Protein AF-R6C7K3-F1 (afdb_monomer_lite)

Secondary structure (DSSP, 8-state):
-EEES-S----HHHHHH-HHHHHHHHTTTTTHHHHTTEEEEEEE---TT-SS--EEEEEEE----SS-SS---

Radius of gyration: 18.02 Å; chains: 1; bounding box: 46×22×53 Å

pLDDT: mean 76.53, std 14.0, range [39.12, 94.69]

Sequence (73 aa):
MIMPTAGGSFTRDEVREDPIKTNSKMGLYTNHCNLLDLAAVAIPEDTSDRTRPFGITVFGRFLCGKHLHGRAL

Structure (mmCIF, N/CA/C/O backbone):
data_AF-R6C7K3-F1
#
_entry.id   AF-R6C7K3-F1
#
loop_
_atom_site.group_PDB
_atom_site.id
_atom_site.type_symbol
_atom_site.label_atom_id
_atom_site.label_alt_id
_atom_site.label_comp_id
_atom_site.label_asym_id
_atom_site.label_entity_id
_atom_site.label_seq_id
_atom_site.pdbx_PDB_ins_code
_atom_site.Cartn_x
_atom_site.Cartn_y
_atom_site.Cartn_z
_atom_site.occupancy
_atom_site.B_iso_or_equiv
_atom_site.auth_seq_id
_atom_site.auth_comp_id
_atom_site.auth_asym_id
_atom_site.auth_atom_id
_atom_site.pdbx_PDB_model_num
ATOM 1 N N . MET A 1 1 ? 12.110 2.033 -11.218 1.00 83.81 1 MET A N 1
ATOM 2 C CA . MET A 1 1 ? 11.151 2.995 -10.628 1.00 83.81 1 MET A CA 1
ATOM 3 C C . MET A 1 1 ? 10.960 2.620 -9.169 1.00 83.81 1 MET A C 1
ATOM 5 O O . MET A 1 1 ? 10.950 1.432 -8.884 1.00 83.81 1 MET A O 1
ATOM 9 N N . ILE A 1 2 ? 10.867 3.584 -8.255 1.00 84.81 2 ILE A N 1
ATOM 10 C CA . ILE A 1 2 ? 10.691 3.324 -6.817 1.00 84.81 2 ILE A CA 1
ATOM 11 C C . ILE A 1 2 ? 9.426 4.049 -6.372 1.00 84.81 2 ILE A C 1
ATOM 13 O O . ILE A 1 2 ? 9.286 5.235 -6.661 1.00 84.81 2 ILE A O 1
ATOM 17 N N . MET A 1 3 ? 8.517 3.340 -5.706 1.00 85.19 3 MET A N 1
ATOM 18 C CA . MET A 1 3 ? 7.267 3.896 -5.178 1.00 85.19 3 MET A CA 1
ATOM 19 C C . MET A 1 3 ? 7.020 3.378 -3.754 1.00 85.19 3 MET A C 1
ATOM 21 O O . MET A 1 3 ? 7.563 2.332 -3.390 1.00 85.19 3 MET A O 1
ATOM 25 N N . PRO A 1 4 ? 6.172 4.038 -2.949 1.00 84.38 4 PRO A N 1
ATOM 26 C CA . PRO A 1 4 ? 5.649 3.443 -1.721 1.00 84.38 4 PRO A CA 1
ATOM 27 C C . PRO A 1 4 ? 4.897 2.137 -2.018 1.00 84.38 4 PRO A C 1
ATOM 29 O O . PRO A 1 4 ? 4.116 2.083 -2.969 1.00 84.38 4 PRO A O 1
ATOM 32 N N . THR A 1 5 ? 5.089 1.100 -1.195 1.00 80.56 5 THR A N 1
ATOM 33 C CA . THR A 1 5 ? 4.353 -0.176 -1.337 1.00 80.56 5 THR A CA 1
ATOM 34 C C . THR A 1 5 ? 2.856 0.008 -1.088 1.00 80.56 5 THR A C 1
ATOM 36 O O . THR A 1 5 ? 2.029 -0.616 -1.747 1.00 80.56 5 THR A O 1
ATOM 39 N N . ALA A 1 6 ? 2.504 0.900 -0.163 1.00 80.81 6 ALA A N 1
ATOM 40 C CA . ALA A 1 6 ? 1.140 1.337 0.091 1.00 80.81 6 ALA A CA 1
ATOM 41 C C . ALA A 1 6 ? 1.141 2.832 0.436 1.00 80.81 6 ALA A C 1
ATOM 43 O O . ALA A 1 6 ? 2.067 3.327 1.077 1.00 80.81 6 ALA A O 1
ATOM 44 N N . GLY A 1 7 ? 0.088 3.552 0.038 1.00 71.06 7 GLY A N 1
ATOM 45 C CA . GLY A 1 7 ? -0.084 4.976 0.367 1.00 71.06 7 GLY A CA 1
ATOM 46 C C . GLY A 1 7 ? -0.482 5.252 1.825 1.00 71.06 7 GLY A C 1
ATOM 47 O O . GLY A 1 7 ? -0.619 6.409 2.211 1.00 71.06 7 GLY A O 1
ATOM 48 N N . GLY A 1 8 ? -0.703 4.206 2.623 1.00 82.12 8 GLY A N 1
ATOM 49 C CA . GLY A 1 8 ? -1.115 4.270 4.023 1.00 82.12 8 GLY A CA 1
ATOM 50 C C . GLY A 1 8 ? -1.685 2.933 4.501 1.00 82.12 8 GLY A C 1
ATOM 51 O O . GLY A 1 8 ? -1.830 1.996 3.716 1.00 82.12 8 GLY A O 1
ATOM 52 N N . SER A 1 9 ? -2.029 2.853 5.786 1.00 81.50 9 SER A N 1
ATOM 53 C CA . SER A 1 9 ? -2.690 1.687 6.386 1.00 81.50 9 SER A CA 1
ATOM 54 C C . SER A 1 9 ? -4.065 2.080 6.912 1.00 81.50 9 SER A C 1
ATOM 56 O O . SER A 1 9 ? -4.186 3.107 7.582 1.00 81.50 9 SER A O 1
ATOM 58 N N . PHE A 1 10 ? -5.065 1.239 6.654 1.00 85.62 10 PHE A N 1
ATOM 59 C CA . PHE A 1 10 ? -6.433 1.410 7.141 1.00 85.62 10 PHE A CA 1
ATOM 60 C C . PHE A 1 10 ? -6.738 0.404 8.251 1.00 85.62 10 PHE A C 1
ATOM 62 O O . PHE A 1 10 ? -6.244 -0.727 8.240 1.00 85.62 10 PHE A O 1
ATOM 69 N N . THR A 1 11 ? -7.552 0.811 9.215 1.00 88.94 11 THR A N 1
ATOM 70 C CA . THR A 1 11 ? -8.132 -0.074 10.224 1.00 88.94 11 THR A CA 1
ATOM 71 C C . THR A 1 11 ? -9.263 -0.906 9.618 1.00 88.94 11 THR A C 1
ATOM 73 O O . THR A 1 11 ? -9.800 -0.600 8.554 1.00 88.94 11 THR A O 1
ATOM 76 N N . ARG A 1 12 ? -9.658 -1.981 10.309 1.00 89.38 12 ARG A N 1
ATOM 77 C CA . ARG A 1 12 ? -10.764 -2.838 9.852 1.00 89.38 12 ARG A CA 1
ATOM 78 C C . ARG A 1 12 ? -12.098 -2.093 9.795 1.00 89.38 12 ARG A C 1
ATOM 80 O O . ARG A 1 12 ? -12.922 -2.440 8.956 1.00 89.38 12 ARG A O 1
ATOM 87 N N . ASP A 1 13 ? -12.306 -1.111 10.666 1.00 93.25 13 ASP A N 1
ATOM 88 C CA . ASP A 1 13 ? -13.557 -0.353 10.714 1.00 93.25 13 ASP A CA 1
ATOM 89 C C . ASP A 1 13 ? -13.627 0.660 9.568 1.00 93.25 13 ASP A C 1
ATOM 91 O O . ASP A 1 13 ? -14.617 0.671 8.845 1.00 93.25 13 ASP A O 1
ATOM 95 N N . GLU A 1 14 ? -12.525 1.356 9.266 1.00 89.50 14 GLU A N 1
ATOM 96 C CA . GLU A 1 14 ? -12.422 2.229 8.082 1.00 89.50 14 GLU A CA 1
ATOM 97 C C . GLU A 1 14 ? -12.684 1.466 6.768 1.00 89.50 14 GLU A C 1
ATOM 99 O O . GLU A 1 14 ? -13.312 1.986 5.846 1.00 89.50 14 GLU A O 1
ATOM 104 N N . VAL A 1 15 ? -12.230 0.209 6.671 1.00 90.75 15 VAL A N 1
ATOM 105 C CA . VAL A 1 15 ? -12.494 -0.647 5.499 1.00 90.75 15 VAL A CA 1
ATOM 106 C C . VAL A 1 15 ? -13.960 -1.087 5.431 1.00 90.75 15 VAL A C 1
ATOM 108 O O . VAL A 1 15 ? -14.493 -1.234 4.334 1.00 90.75 15 VAL A O 1
ATOM 111 N N . ARG A 1 16 ? -14.630 -1.302 6.569 1.00 92.38 16 ARG A N 1
ATOM 112 C CA . ARG A 1 16 ? -16.063 -1.654 6.596 1.00 92.38 16 ARG A CA 1
ATOM 113 C C . ARG A 1 16 ? -16.952 -0.477 6.214 1.00 92.38 16 ARG A C 1
ATOM 115 O O . ARG A 1 16 ? -17.990 -0.702 5.600 1.00 92.38 16 ARG A O 1
ATOM 122 N N . GLU A 1 17 ? -16.552 0.737 6.575 1.00 94.69 17 GLU A N 1
ATOM 123 C CA . GLU A 1 17 ? -17.271 1.963 6.223 1.00 94.69 17 GLU A CA 1
ATOM 124 C C . GLU A 1 17 ? -17.217 2.246 4.717 1.00 94.69 17 GLU A C 1
ATOM 126 O O . GLU A 1 1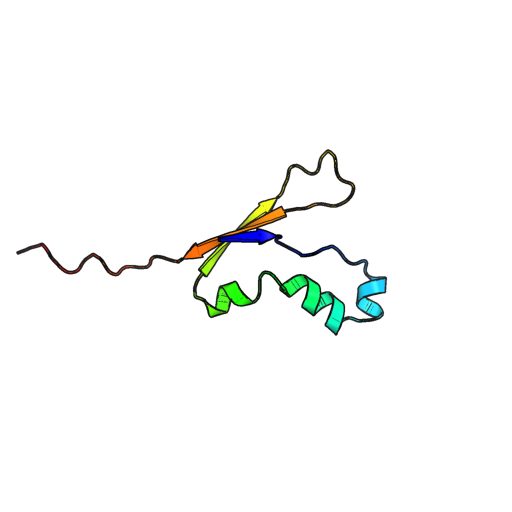7 ? -18.238 2.588 4.123 1.00 94.69 17 GLU A O 1
ATOM 131 N N . ASP A 1 18 ? -16.050 2.076 4.083 1.00 89.50 18 ASP A N 1
ATOM 132 C CA . ASP A 1 18 ? -15.885 2.298 2.641 1.00 89.50 18 ASP A CA 1
ATOM 133 C C . ASP A 1 18 ? -14.853 1.332 2.015 1.00 89.50 18 ASP A C 1
ATOM 135 O O . ASP A 1 18 ? -13.671 1.672 1.833 1.00 89.50 18 ASP A O 1
ATOM 139 N N . PRO A 1 19 ? -15.275 0.105 1.653 1.00 88.94 19 PRO A N 1
ATOM 140 C CA . PRO A 1 19 ? -14.367 -0.932 1.161 1.00 88.94 19 PRO A CA 1
ATOM 141 C C . PRO A 1 19 ? -13.794 -0.625 -0.228 1.00 88.94 19 PRO A C 1
ATOM 143 O O . PRO A 1 19 ? -12.691 -1.061 -0.560 1.00 88.94 19 PRO A O 1
ATOM 146 N N . ILE A 1 20 ? -14.511 0.140 -1.057 1.00 88.94 20 ILE A N 1
ATOM 147 C CA . ILE A 1 20 ? -14.081 0.438 -2.430 1.00 88.94 20 ILE A CA 1
ATOM 148 C C . ILE A 1 20 ? -12.983 1.500 -2.412 1.00 88.94 20 ILE A C 1
ATOM 150 O O . ILE A 1 20 ? -11.933 1.333 -3.045 1.00 88.94 20 ILE A O 1
ATOM 154 N N . LYS A 1 21 ? -13.190 2.588 -1.667 1.00 88.81 21 LYS A N 1
ATOM 155 C CA . LYS A 1 21 ? -12.232 3.694 -1.594 1.00 88.81 21 LYS A CA 1
ATOM 156 C C . LYS A 1 21 ? -10.948 3.289 -0.882 1.00 88.81 21 LYS A C 1
ATOM 158 O O . LYS A 1 21 ? -9.866 3.671 -1.330 1.00 88.81 21 LYS A O 1
ATOM 163 N N . THR A 1 22 ? -11.045 2.520 0.200 1.00 88.19 22 THR A N 1
ATOM 164 C CA . THR A 1 22 ? -9.870 2.041 0.949 1.00 88.19 22 THR A CA 1
ATOM 165 C C . THR A 1 22 ? -9.012 1.096 0.105 1.00 88.19 22 THR A C 1
ATOM 167 O O . THR A 1 22 ? -7.802 1.310 -0.001 1.00 88.19 22 THR A O 1
ATOM 170 N N . ASN A 1 23 ? -9.622 0.136 -0.600 1.00 86.19 23 ASN A N 1
ATOM 171 C CA . ASN A 1 23 ? -8.904 -0.755 -1.517 1.00 86.19 23 ASN A CA 1
ATOM 172 C C . ASN A 1 23 ? -8.262 0.009 -2.689 1.00 86.19 23 ASN A C 1
ATOM 174 O O . ASN A 1 23 ? -7.096 -0.213 -3.019 1.00 86.19 23 ASN A O 1
ATOM 178 N N . SER A 1 24 ? -8.984 0.973 -3.267 1.00 86.38 24 SER A N 1
ATOM 179 C CA . SER A 1 24 ? -8.461 1.809 -4.358 1.00 86.38 24 SER A CA 1
ATOM 180 C C . SER A 1 24 ? -7.229 2.613 -3.929 1.00 86.38 24 SER A C 1
ATOM 182 O O . SER A 1 24 ? -6.268 2.728 -4.688 1.00 86.38 24 SER A O 1
ATOM 184 N N . LYS A 1 25 ? -7.215 3.130 -2.693 1.00 86.62 25 LYS A N 1
ATOM 185 C CA . LYS A 1 25 ? -6.057 3.841 -2.130 1.00 86.62 25 LYS A CA 1
ATOM 186 C C . LYS A 1 25 ? -4.863 2.921 -1.866 1.00 86.62 25 LYS A C 1
ATOM 188 O O . LYS A 1 25 ? -3.731 3.359 -2.058 1.00 86.62 25 LYS A O 1
ATOM 193 N N . MET A 1 26 ? -5.085 1.667 -1.460 1.00 83.50 26 MET A N 1
ATOM 194 C CA . MET A 1 26 ? -3.987 0.703 -1.295 1.00 83.50 26 MET A CA 1
ATOM 195 C C . MET A 1 26 ? -3.337 0.324 -2.632 1.00 83.50 26 MET A C 1
ATOM 197 O O . MET A 1 26 ? -2.117 0.210 -2.696 1.00 83.50 26 MET A O 1
ATOM 201 N N . GLY A 1 27 ? -4.121 0.185 -3.704 1.00 81.25 27 GLY A N 1
ATOM 202 C CA . GLY A 1 27 ? -3.621 -0.187 -5.036 1.00 81.25 27 GLY A CA 1
ATOM 203 C C . GLY A 1 27 ? -3.024 0.956 -5.870 1.00 81.25 27 GLY A C 1
ATOM 204 O O . GLY A 1 27 ? -2.547 0.714 -6.981 1.00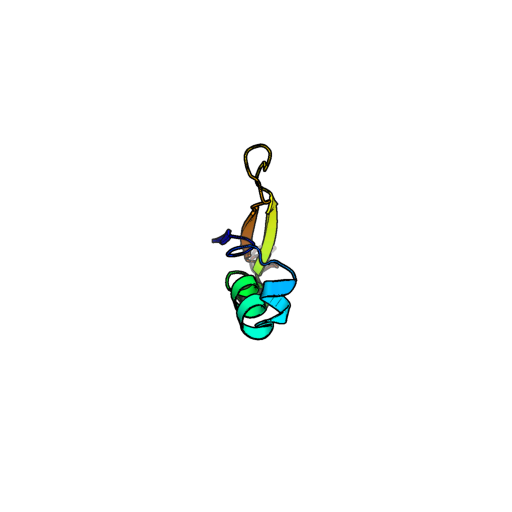 81.25 27 GLY A O 1
ATOM 205 N N . LEU A 1 28 ? -3.041 2.199 -5.371 1.00 82.50 28 LEU A N 1
ATOM 206 C CA . LEU A 1 28 ? -2.705 3.400 -6.150 1.00 82.50 28 LEU A CA 1
ATOM 207 C C . LEU A 1 28 ? -1.309 3.339 -6.799 1.00 82.50 28 LEU A C 1
ATOM 209 O O . LEU A 1 28 ? -1.133 3.781 -7.933 1.00 82.50 28 LEU A O 1
ATOM 213 N N . TYR A 1 29 ? -0.330 2.763 -6.099 1.00 77.69 29 TYR A N 1
ATOM 214 C CA . TYR A 1 29 ? 1.072 2.719 -6.533 1.00 77.69 29 TYR A CA 1
ATOM 215 C C . TYR A 1 29 ? 1.516 1.365 -7.094 1.00 77.69 29 TYR A C 1
ATOM 217 O O . TYR A 1 29 ? 2.668 1.231 -7.491 1.00 77.69 29 TYR A O 1
ATOM 225 N N . THR A 1 30 ? 0.635 0.366 -7.152 1.00 74.06 30 THR A N 1
ATOM 226 C CA . THR A 1 30 ? 1.010 -1.020 -7.487 1.00 74.06 30 THR A CA 1
ATOM 227 C C . THR A 1 30 ? 0.230 -1.590 -8.671 1.00 74.06 30 THR A C 1
ATOM 229 O O . THR A 1 30 ? 0.772 -2.416 -9.406 1.00 74.06 30 THR A O 1
ATOM 232 N N . ASN A 1 31 ? -0.986 -1.099 -8.947 1.00 78.19 31 ASN A N 1
ATOM 233 C CA . ASN A 1 31 ? -1.850 -1.626 -10.017 1.00 78.19 31 ASN A CA 1
ATOM 234 C C . ASN A 1 31 ? -1.214 -1.585 -11.421 1.00 78.19 31 ASN A C 1
ATOM 236 O O . ASN A 1 31 ? -1.522 -2.420 -12.269 1.00 78.19 31 ASN A O 1
ATOM 240 N N . HIS A 1 32 ? -0.308 -0.639 -11.678 1.00 76.00 32 HIS A N 1
ATOM 241 C CA . HIS A 1 32 ? 0.347 -0.486 -12.980 1.00 76.00 32 HIS A CA 1
ATOM 242 C C . HIS A 1 32 ? 1.423 -1.550 -13.260 1.00 76.00 32 HIS A C 1
ATOM 244 O O . HIS A 1 32 ? 1.817 -1.721 -14.411 1.00 76.00 32 HIS A O 1
ATOM 250 N N . CYS A 1 33 ? 1.903 -2.267 -12.238 1.00 68.50 33 CYS A N 1
ATOM 251 C CA . CYS A 1 33 ? 3.017 -3.207 -12.367 1.00 68.50 33 CYS A CA 1
ATOM 252 C C . CYS A 1 33 ? 2.708 -4.357 -13.331 1.00 68.50 33 CYS A C 1
ATOM 254 O O . CYS A 1 33 ? 3.482 -4.622 -14.250 1.00 68.50 33 CYS A O 1
ATOM 256 N N . ASN A 1 34 ? 1.548 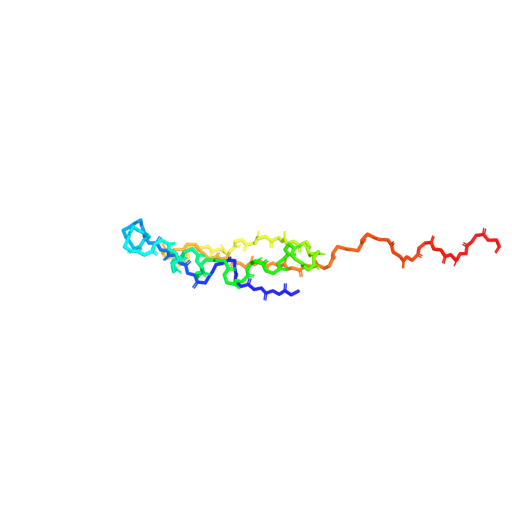-4.994 -13.151 1.00 72.56 34 ASN A N 1
ATOM 257 C CA . ASN A 1 34 ? 1.134 -6.142 -13.958 1.00 72.56 34 ASN A CA 1
ATOM 258 C C . ASN A 1 34 ? 0.839 -5.737 -15.407 1.00 72.56 34 ASN A C 1
ATOM 260 O O . ASN A 1 34 ? 1.167 -6.464 -16.336 1.00 72.56 34 ASN A O 1
ATOM 264 N N . LEU A 1 35 ? 0.243 -4.558 -15.605 1.00 76.25 35 LEU A N 1
ATOM 265 C CA . LEU A 1 35 ? -0.122 -4.060 -16.934 1.00 76.25 35 LEU A CA 1
ATOM 266 C C . LEU A 1 35 ? 1.096 -3.657 -17.772 1.00 76.25 35 LEU A C 1
ATOM 268 O O . LEU A 1 35 ? 1.035 -3.679 -18.998 1.00 76.25 35 LEU A O 1
ATOM 272 N N . LEU A 1 36 ? 2.193 -3.271 -17.121 1.00 79.19 36 LEU A N 1
ATOM 273 C CA . LEU A 1 36 ? 3.404 -2.794 -17.784 1.00 79.19 36 LEU A CA 1
ATOM 274 C C . LEU A 1 36 ? 4.494 -3.864 -17.914 1.00 79.19 36 LEU A C 1
ATOM 276 O O . LEU A 1 36 ? 5.598 -3.521 -18.345 1.00 79.19 36 LEU A O 1
ATOM 280 N N . ASP A 1 37 ? 4.195 -5.124 -17.579 1.00 77.75 37 ASP A N 1
ATOM 281 C CA . ASP A 1 37 ? 5.147 -6.244 -17.615 1.00 77.75 37 ASP A CA 1
ATOM 282 C C . ASP A 1 37 ? 6.440 -5.913 -16.838 1.00 77.75 37 ASP A C 1
ATOM 284 O O . ASP A 1 37 ? 7.573 -5.973 -17.336 1.00 77.75 37 ASP A O 1
ATOM 288 N N . LEU A 1 38 ? 6.245 -5.416 -15.612 1.00 78.56 38 LEU A N 1
ATOM 289 C CA . LEU A 1 38 ? 7.310 -5.046 -14.687 1.00 78.56 38 LEU A CA 1
ATOM 290 C C . LEU A 1 38 ? 7.474 -6.125 -13.615 1.00 78.56 38 LEU A C 1
ATOM 292 O O . LEU A 1 38 ? 6.503 -6.696 -13.124 1.00 78.56 38 LEU A O 1
ATOM 296 N N . ALA A 1 39 ? 8.719 -6.352 -13.209 1.00 83.75 39 ALA A N 1
ATOM 297 C CA . ALA A 1 39 ? 9.042 -7.076 -11.991 1.00 83.75 39 ALA A CA 1
ATOM 298 C C . ALA A 1 39 ? 9.055 -6.096 -10.809 1.00 83.75 39 ALA A C 1
ATOM 300 O O . ALA A 1 39 ? 9.566 -4.981 -10.939 1.00 83.75 39 ALA A O 1
ATOM 301 N N . ALA A 1 40 ? 8.532 -6.514 -9.658 1.00 85.62 40 ALA A N 1
ATOM 302 C CA . ALA A 1 40 ? 8.480 -5.711 -8.440 1.00 85.62 40 ALA A CA 1
ATOM 303 C C . ALA A 1 40 ? 9.067 -6.467 -7.247 1.00 85.62 40 ALA A C 1
ATOM 305 O O . ALA A 1 40 ? 8.791 -7.652 -7.068 1.00 85.62 40 ALA A O 1
ATOM 306 N N . VAL A 1 41 ? 9.834 -5.772 -6.407 1.00 86.88 41 VAL A N 1
ATOM 307 C CA . VAL A 1 41 ? 10.320 -6.290 -5.121 1.00 86.88 41 VAL A CA 1
ATOM 308 C C . VAL A 1 41 ? 9.933 -5.308 -4.021 1.00 86.88 41 VAL A C 1
ATOM 310 O O . VAL A 1 41 ? 10.305 -4.135 -4.077 1.00 86.88 41 VAL A O 1
ATOM 313 N N . ALA A 1 42 ? 9.178 -5.792 -3.033 1.00 88.38 42 ALA A N 1
ATOM 314 C CA . ALA A 1 42 ? 8.809 -5.028 -1.847 1.00 88.38 42 ALA A CA 1
ATOM 315 C C . ALA A 1 42 ? 9.911 -5.148 -0.787 1.00 88.38 42 ALA A C 1
ATOM 317 O O . ALA A 1 42 ? 10.290 -6.253 -0.400 1.00 88.38 42 ALA A O 1
ATOM 318 N N . ILE A 1 43 ? 10.414 -4.007 -0.328 1.00 85.06 43 ILE A N 1
ATOM 319 C CA . ILE A 1 43 ? 11.490 -3.896 0.654 1.00 85.06 43 ILE A CA 1
ATOM 320 C C . ILE A 1 43 ? 10.924 -3.159 1.877 1.00 85.06 43 ILE A C 1
ATOM 322 O O . ILE A 1 43 ? 10.494 -2.007 1.738 1.00 85.06 43 ILE A O 1
ATOM 326 N N . PRO A 1 44 ? 10.871 -3.802 3.056 1.00 82.69 44 PRO A N 1
ATOM 327 C CA . PRO A 1 44 ? 10.458 -3.136 4.285 1.00 82.69 44 PRO A CA 1
ATOM 328 C C . PRO A 1 44 ? 11.527 -2.133 4.738 1.00 82.69 44 PRO A C 1
ATOM 330 O O . PRO A 1 44 ? 12.724 -2.373 4.577 1.00 82.69 44 PRO A O 1
ATOM 333 N N . GLU A 1 45 ? 11.091 -1.010 5.303 1.00 79.69 45 GLU A N 1
ATOM 334 C CA . GLU A 1 45 ? 11.958 -0.123 6.082 1.00 79.69 45 GLU A CA 1
ATOM 335 C C . GLU A 1 45 ? 12.280 -0.787 7.435 1.00 79.69 45 GLU A C 1
ATOM 337 O O . GLU A 1 45 ? 11.532 -1.651 7.898 1.00 79.69 45 GLU A O 1
ATOM 342 N N . ASP A 1 46 ? 13.375 -0.390 8.086 1.00 73.69 46 ASP A N 1
ATOM 343 C CA . ASP A 1 46 ? 13.560 -0.685 9.507 1.00 73.69 46 ASP A CA 1
ATOM 344 C C . ASP A 1 46 ? 12.527 0.114 10.311 1.00 73.69 46 ASP A C 1
ATOM 346 O O . ASP A 1 46 ? 12.596 1.333 10.413 1.00 73.69 46 ASP A O 1
ATOM 350 N N . THR A 1 47 ? 11.526 -0.583 10.838 1.00 68.25 47 THR A N 1
ATOM 351 C CA . THR A 1 47 ? 10.363 0.027 11.491 1.00 68.25 47 THR A CA 1
ATOM 352 C C . THR A 1 47 ? 10.542 0.209 12.994 1.00 68.25 47 THR A C 1
ATOM 354 O O . THR A 1 47 ? 9.559 0.451 13.692 1.00 68.25 47 THR A O 1
ATOM 357 N N . SER A 1 48 ? 11.761 0.056 13.515 1.00 64.75 48 SER A N 1
ATOM 358 C CA . SER A 1 48 ? 12.052 0.148 14.952 1.00 64.75 48 SER A CA 1
ATOM 359 C C . SER A 1 48 ? 11.697 1.506 15.576 1.00 64.75 48 SER A C 1
ATOM 361 O O . SER A 1 48 ? 11.425 1.564 16.775 1.00 64.75 48 SER A O 1
ATOM 363 N N . ASP A 1 49 ? 11.611 2.573 14.779 1.00 67.69 49 ASP A N 1
ATOM 364 C CA . ASP A 1 49 ? 11.239 3.926 15.207 1.00 67.69 49 ASP A CA 1
ATOM 365 C C . ASP A 1 49 ? 9.791 4.331 14.845 1.00 67.69 49 ASP A C 1
ATOM 367 O O . ASP A 1 49 ? 9.350 5.431 15.199 1.00 67.69 49 ASP A O 1
ATOM 371 N N . ARG A 1 50 ? 9.011 3.457 14.183 1.00 66.31 50 ARG A N 1
ATOM 372 C CA . ARG A 1 50 ? 7.641 3.755 13.725 1.00 66.31 50 ARG A CA 1
ATOM 373 C C . ARG A 1 50 ? 6.576 2.891 14.390 1.00 66.31 50 ARG A C 1
ATOM 375 O O . ARG A 1 50 ? 6.727 1.696 14.603 1.00 66.31 50 ARG A O 1
ATOM 382 N N . THR A 1 51 ? 5.408 3.490 14.625 1.00 71.88 51 THR A N 1
ATOM 383 C CA . THR A 1 51 ? 4.223 2.791 15.160 1.00 71.88 51 THR A CA 1
ATOM 384 C C . THR A 1 51 ? 3.530 1.884 14.140 1.00 71.8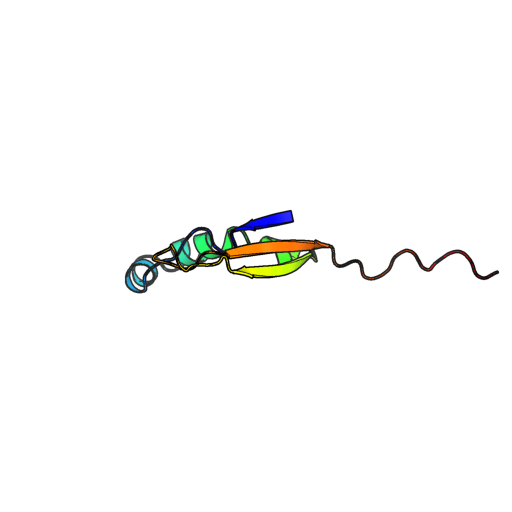8 51 THR A C 1
ATOM 386 O O . THR A 1 51 ? 2.723 1.037 14.522 1.00 71.88 51 THR A O 1
ATOM 389 N N . ARG A 1 52 ? 3.804 2.059 12.840 1.00 73.19 52 ARG A N 1
ATOM 390 C CA . ARG A 1 52 ? 3.250 1.248 11.747 1.00 73.19 52 ARG A CA 1
ATOM 391 C C . ARG A 1 52 ? 4.330 0.946 10.711 1.00 73.19 52 ARG A C 1
ATOM 393 O O . ARG A 1 52 ? 5.105 1.850 10.393 1.00 73.19 52 ARG A O 1
ATOM 400 N N . PRO A 1 53 ? 4.353 -0.277 10.154 1.00 77.81 53 PRO A N 1
ATOM 401 C CA . PRO A 1 53 ? 5.375 -0.651 9.201 1.00 77.81 53 PRO A CA 1
ATOM 402 C C . PRO A 1 53 ? 5.217 0.094 7.876 1.00 77.81 53 PRO A C 1
ATOM 404 O O . PRO A 1 53 ? 4.111 0.210 7.345 1.00 77.81 53 PRO A O 1
ATOM 407 N N . PHE A 1 54 ? 6.333 0.581 7.341 1.00 81.75 54 PHE A N 1
ATOM 408 C CA . PHE A 1 54 ? 6.415 1.217 6.032 1.00 81.75 54 PHE A CA 1
ATOM 409 C C . PHE A 1 54 ? 7.396 0.449 5.143 1.00 81.75 54 PHE A C 1
ATOM 411 O O . PHE A 1 54 ? 8.276 -0.268 5.616 1.00 81.75 54 PHE A O 1
ATOM 418 N N . GLY A 1 55 ? 7.210 0.554 3.832 1.00 83.62 55 GLY A N 1
ATOM 419 C CA . GLY A 1 55 ? 8.067 -0.105 2.863 1.00 83.62 55 GLY A CA 1
ATOM 420 C C . GLY A 1 55 ? 7.948 0.529 1.489 1.00 83.62 55 GLY A C 1
ATOM 421 O O . GLY A 1 55 ? 6.949 1.176 1.153 1.00 83.62 55 GLY A O 1
ATOM 422 N N . ILE A 1 56 ? 8.978 0.306 0.687 1.00 88.12 56 ILE A N 1
ATOM 423 C CA . ILE A 1 56 ? 9.040 0.737 -0.706 1.00 88.12 56 ILE A CA 1
ATOM 424 C C . ILE A 1 56 ? 8.954 -0.475 -1.624 1.00 88.12 56 ILE A C 1
ATOM 426 O O . ILE A 1 56 ? 9.390 -1.572 -1.284 1.00 88.12 56 ILE A O 1
ATOM 430 N N . THR A 1 57 ? 8.407 -0.274 -2.813 1.00 87.44 57 THR A N 1
ATOM 431 C CA . THR A 1 57 ? 8.457 -1.256 -3.888 1.00 87.44 57 THR A CA 1
ATOM 432 C C . THR A 1 57 ? 9.349 -0.723 -4.994 1.00 87.44 57 THR A C 1
ATOM 434 O O . THR A 1 57 ? 9.158 0.386 -5.507 1.00 87.44 57 THR A O 1
ATOM 437 N N . VAL A 1 58 ? 10.344 -1.524 -5.361 1.00 86.75 58 VAL A N 1
ATOM 438 C CA . VAL A 1 58 ? 11.219 -1.259 -6.498 1.00 86.75 58 VAL A CA 1
ATOM 439 C C . VAL A 1 58 ? 10.672 -2.013 -7.700 1.00 86.75 58 VAL A C 1
ATOM 441 O O . VAL A 1 58 ? 10.570 -3.236 -7.676 1.00 86.75 58 VAL A O 1
ATOM 444 N N . PHE A 1 59 ? 10.348 -1.277 -8.757 1.00 85.44 59 PHE A N 1
ATOM 445 C CA . PHE A 1 59 ? 9.906 -1.808 -10.039 1.00 85.44 59 PHE A CA 1
ATOM 446 C C . PHE A 1 59 ? 11.043 -1.761 -11.060 1.00 85.44 59 PHE A C 1
ATOM 448 O O . PHE A 1 59 ? 11.652 -0.705 -11.290 1.00 85.44 59 PHE A O 1
ATOM 455 N N . GLY A 1 60 ? 11.294 -2.887 -11.715 1.00 84.00 60 GLY A N 1
ATOM 456 C CA . GLY A 1 60 ? 12.229 -3.040 -12.823 1.00 84.00 60 GLY A CA 1
ATOM 457 C C . GLY A 1 60 ? 11.533 -3.632 -14.045 1.00 84.00 60 GLY A C 1
ATOM 458 O O . GLY A 1 60 ? 10.521 -4.316 -13.931 1.00 84.00 60 GLY A O 1
ATOM 459 N N . ARG A 1 61 ? 12.066 -3.376 -15.240 1.00 77.25 61 ARG A N 1
ATOM 460 C CA . ARG A 1 61 ? 11.601 -4.065 -16.449 1.00 77.25 61 ARG A CA 1
ATOM 461 C C . ARG A 1 61 ? 12.098 -5.507 -16.404 1.00 77.25 61 ARG A C 1
ATOM 463 O O . ARG A 1 61 ? 13.284 -5.724 -16.157 1.00 77.25 61 ARG A O 1
ATOM 470 N N . PHE A 1 62 ? 11.233 -6.476 -16.686 1.00 63.12 62 PHE A N 1
ATOM 471 C CA . PHE A 1 62 ? 11.697 -7.834 -16.939 1.00 63.12 62 PHE A CA 1
ATOM 472 C C . PHE A 1 62 ? 12.413 -7.849 -18.298 1.00 63.12 62 PHE A C 1
ATOM 474 O O . PHE A 1 62 ? 11.793 -7.718 -19.352 1.00 63.12 62 PHE A O 1
ATOM 481 N N . LEU A 1 63 ? 13.744 -7.931 -18.295 1.00 57.06 63 LEU A N 1
ATOM 482 C CA . LEU A 1 63 ? 14.525 -8.103 -19.520 1.00 57.06 63 LEU A CA 1
ATOM 483 C C . LEU A 1 63 ? 14.596 -9.593 -19.866 1.00 57.06 63 LEU A C 1
ATOM 485 O O . LEU A 1 63 ? 15.641 -10.224 -19.730 1.00 57.06 63 LEU A O 1
ATOM 489 N N . CYS A 1 64 ? 13.491 -10.164 -20.348 1.00 49.28 64 CYS A N 1
ATOM 490 C CA . CYS A 1 64 ? 13.555 -11.438 -21.061 1.00 49.28 64 CYS A CA 1
ATOM 491 C C . CYS A 1 64 ? 13.883 -11.176 -22.538 1.00 49.28 64 CYS A C 1
ATOM 493 O O . CYS A 1 64 ? 13.006 -10.972 -23.370 1.00 49.28 64 CYS A O 1
ATOM 495 N N . GLY A 1 65 ? 15.186 -11.109 -22.824 1.00 53.78 65 GLY A N 1
ATOM 496 C CA . GLY A 1 65 ? 15.795 -11.466 -24.108 1.00 53.78 65 GLY A CA 1
ATOM 497 C C . GLY A 1 65 ? 15.312 -10.766 -25.384 1.00 53.78 65 GLY A C 1
ATOM 498 O O . GLY A 1 65 ? 14.521 -11.328 -26.132 1.00 53.78 65 GLY A O 1
ATOM 49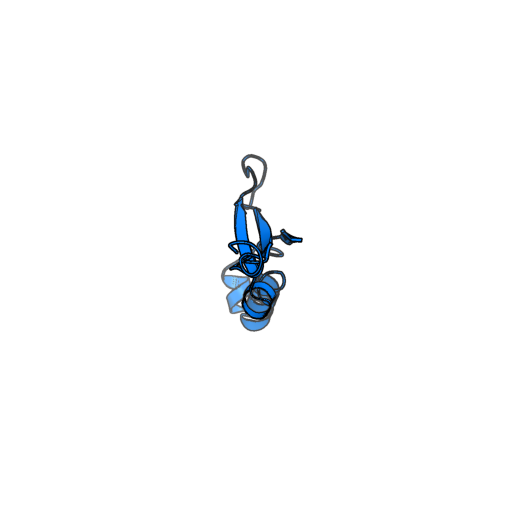9 N N . LYS A 1 66 ? 15.960 -9.648 -25.747 1.00 48.09 66 LYS A N 1
ATOM 500 C CA . LYS A 1 66 ? 16.226 -9.279 -27.156 1.00 48.09 66 LYS A CA 1
ATOM 501 C C . LYS A 1 66 ? 17.622 -8.658 -27.302 1.00 48.09 66 LYS A C 1
ATOM 503 O O . LYS A 1 66 ? 17.743 -7.463 -27.547 1.00 48.09 66 LYS A O 1
ATOM 508 N N . HIS A 1 67 ? 18.671 -9.464 -27.105 1.00 47.50 67 HIS A N 1
ATOM 509 C CA . HIS A 1 67 ? 20.032 -9.144 -27.584 1.00 47.50 67 HIS A CA 1
ATOM 510 C C . HIS A 1 67 ? 20.931 -10.365 -27.889 1.00 47.50 67 HIS A C 1
ATOM 512 O O . HIS A 1 67 ? 22.136 -10.215 -28.040 1.00 47.50 67 HIS A O 1
ATOM 518 N N . LEU A 1 68 ? 20.369 -11.570 -28.056 1.00 47.62 68 LEU A N 1
ATOM 519 C CA . LEU A 1 68 ? 21.099 -12.740 -28.580 1.00 47.62 68 LEU A CA 1
ATOM 520 C C . LEU A 1 68 ? 20.596 -13.122 -29.982 1.00 47.62 68 LEU A C 1
ATOM 522 O O . LEU A 1 68 ? 20.230 -14.260 -30.253 1.00 47.62 68 LEU A O 1
ATOM 526 N N . HIS A 1 69 ? 20.547 -12.139 -30.877 1.00 45.72 69 HIS A N 1
ATOM 527 C CA . HIS A 1 69 ? 20.505 -12.360 -32.321 1.00 45.72 69 HIS A CA 1
ATOM 528 C C . HIS A 1 69 ? 21.549 -11.438 -32.945 1.00 45.72 69 HIS A C 1
ATOM 530 O O . HIS A 1 69 ? 21.316 -10.241 -33.082 1.00 45.72 69 HIS A O 1
ATOM 536 N N . GLY A 1 70 ? 22.714 -11.998 -33.273 1.00 46.81 70 GLY A N 1
ATOM 537 C CA . GLY A 1 70 ? 23.744 -11.297 -34.037 1.00 46.81 70 GLY A CA 1
ATOM 538 C C . GLY A 1 70 ? 25.149 -11.391 -33.453 1.00 46.81 70 GLY A C 1
ATOM 539 O O . GLY A 1 70 ? 25.685 -10.372 -33.036 1.00 46.81 70 GLY A O 1
ATOM 540 N N . ARG A 1 71 ? 25.736 -12.599 -33.448 1.00 45.12 71 ARG A N 1
ATOM 541 C CA . ARG A 1 71 ? 27.139 -12.893 -33.830 1.00 45.12 71 ARG A CA 1
ATOM 542 C C . ARG A 1 71 ? 27.549 -14.291 -33.362 1.00 45.12 71 ARG A C 1
ATOM 544 O O . ARG A 1 71 ? 28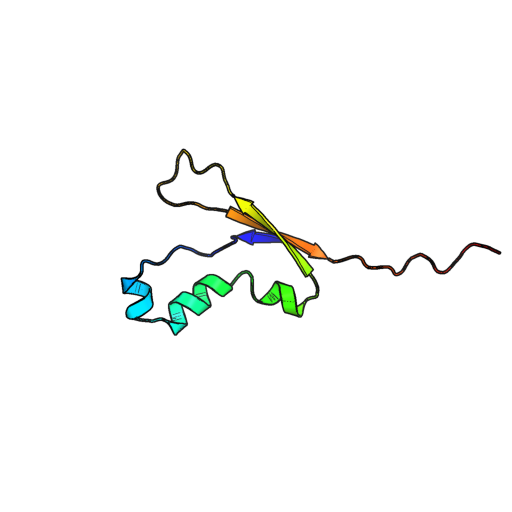.074 -14.469 -32.270 1.00 45.12 71 ARG A O 1
ATOM 551 N N . ALA A 1 72 ? 27.292 -15.262 -34.230 1.00 39.12 72 ALA A N 1
ATOM 552 C CA . ALA A 1 72 ? 27.998 -16.537 -34.301 1.00 39.12 72 ALA A CA 1
ATOM 553 C C . ALA A 1 72 ? 27.866 -17.071 -35.738 1.00 39.12 72 ALA A C 1
ATOM 555 O O . ALA A 1 72 ? 27.202 -18.075 -35.971 1.00 39.12 72 ALA A O 1
ATOM 556 N N . LEU A 1 73 ? 28.421 -16.312 -36.686 1.00 44.88 73 LEU A N 1
ATOM 557 C CA . LEU A 1 73 ? 28.995 -16.748 -37.961 1.00 44.88 73 LEU A CA 1
ATOM 558 C C . LEU A 1 73 ? 30.138 -15.777 -38.273 1.00 44.88 73 LEU A C 1
ATOM 560 O O . LEU A 1 73 ? 29.924 -14.561 -38.044 1.00 44.88 73 LEU A O 1
#

Foldseek 3Di:
DKAWQAPDDDDPVRCVVPVPVRVCRRCVTPVVQVVQQWDKDWDWDPCPPDPDTTIMIDIDHPPPDDPPDDDDD